Protein AF-A0A357NDV0-F1 (afdb_monomer_lite)

Sequence (108 aa):
PQVDIWLGAGVENLVQAKKEGLLQSHISEPVSVIPVKWRDQDGYWLGIYLDVPVFVTNKDLFTRQQTDLPHTWEDLLKPQYKYKIALADPGVSNATLAMFAAIQQQLG

pLDDT: mean 89.66, std 4.42, range [69.0, 97.0]

Radius of gyration: 18.91 Å; chains: 1; bounding box: 42×30×51 Å

Secondary structure (DSSP, 8-state):
---S---S--HHHHHHHHHTT-S-----GGGGGS-GGGB-TTSS-B------------HHHHHHHT-PPP-STGGGGSGGGTT------TTT-HHHHHHHHHHHHHH-

Foldseek 3Di:
DPDDDDPPDDVVVLVVCVVVVNFDADDDPVLVVADPVQADPRRRDGHPDDDDDDDDDDVVVCVVVVHDDDDDPVSCVDPVCVVVDDDDDVVVDVSRVVVVVVCVVVPD

Structure (mmCIF, N/CA/C/O backbone):
data_AF-A0A357NDV0-F1
#
_entry.id   AF-A0A357NDV0-F1
#
loop_
_atom_site.group_PDB
_atom_site.id
_atom_site.type_symbol
_atom_site.label_atom_id
_atom_site.label_alt_id
_atom_site.label_comp_id
_atom_site.label_asym_id
_atom_site.label_entity_id
_atom_site.label_seq_id
_atom_site.pdbx_PDB_ins_code
_atom_site.Cartn_x
_atom_site.Cartn_y
_atom_site.Cartn_z
_atom_site.occupancy
_atom_site.B_iso_or_equiv
_atom_site.auth_seq_id
_atom_site.auth_comp_id
_atom_site.auth_asym_id
_atom_site.auth_atom_id
_atom_site.pdbx_PDB_model_num
ATOM 1 N N . PRO A 1 1 ? 15.681 13.201 -19.007 1.00 69.00 1 PRO A N 1
ATOM 2 C CA . PRO A 1 1 ? 15.245 12.591 -17.725 1.00 69.00 1 PRO A CA 1
ATOM 3 C C 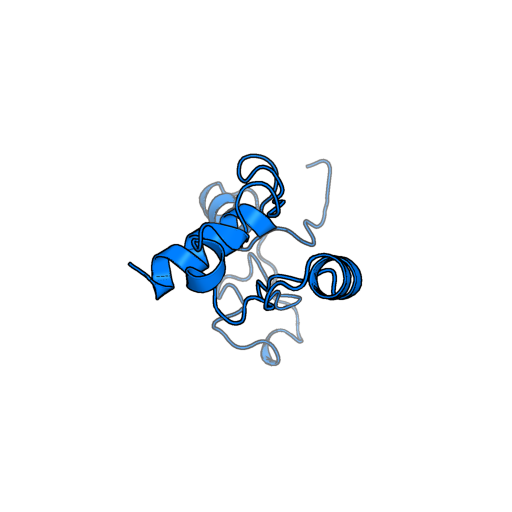. PRO A 1 1 ? 16.058 13.222 -16.587 1.00 69.00 1 PRO A C 1
ATOM 5 O O . PRO A 1 1 ? 17.230 13.504 -16.813 1.00 69.00 1 PRO A O 1
ATOM 8 N N . GLN A 1 2 ? 15.447 13.514 -15.433 1.00 88.38 2 GLN A N 1
ATOM 9 C CA . GLN A 1 2 ? 16.156 14.055 -14.253 1.00 88.38 2 GLN A CA 1
ATOM 10 C C . GLN A 1 2 ? 16.491 12.979 -13.207 1.00 88.38 2 GLN A C 1
ATOM 12 O O . GLN A 1 2 ? 17.189 13.264 -12.240 1.00 88.38 2 GLN A O 1
ATOM 17 N N . VAL A 1 3 ? 15.979 11.762 -13.394 1.00 91.62 3 VAL A N 1
ATOM 18 C CA . VAL A 1 3 ? 16.170 10.606 -12.514 1.00 91.62 3 VAL A CA 1
ATOM 19 C C . VAL A 1 3 ? 16.486 9.378 -13.361 1.00 91.62 3 VAL A C 1
ATOM 21 O O . VAL A 1 3 ? 15.984 9.269 -14.482 1.00 91.62 3 VAL A O 1
ATOM 24 N N . ASP A 1 4 ? 17.286 8.466 -12.809 1.00 92.38 4 ASP A N 1
ATOM 25 C CA . ASP A 1 4 ? 17.693 7.227 -13.485 1.00 92.38 4 ASP A CA 1
ATOM 26 C C . ASP A 1 4 ? 16.840 6.019 -13.073 1.00 92.38 4 ASP A C 1
ATOM 28 O O . ASP A 1 4 ? 16.583 5.129 -13.880 1.00 92.38 4 ASP A O 1
ATOM 32 N N . ILE A 1 5 ? 16.386 5.976 -11.814 1.00 91.56 5 ILE A N 1
ATOM 33 C CA . ILE A 1 5 ? 15.629 4.850 -11.256 1.00 91.56 5 ILE A CA 1
ATOM 34 C C . ILE A 1 5 ? 14.421 5.379 -10.488 1.00 91.56 5 ILE A C 1
ATOM 36 O O . ILE A 1 5 ? 14.548 6.247 -9.623 1.00 91.56 5 ILE A O 1
ATOM 40 N N . TRP A 1 6 ? 13.251 4.806 -10.762 1.00 91.56 6 TRP A N 1
ATOM 41 C CA . TRP A 1 6 ? 12.026 5.070 -10.015 1.00 91.56 6 TRP A CA 1
ATOM 42 C C . TRP A 1 6 ? 11.739 3.920 -9.039 1.00 91.56 6 TRP A C 1
ATOM 44 O O . TRP A 1 6 ? 11.189 2.888 -9.416 1.00 91.56 6 TRP A O 1
ATOM 54 N N . LEU A 1 7 ? 12.138 4.089 -7.775 1.00 90.94 7 LEU A N 1
ATOM 55 C CA . LEU A 1 7 ? 11.904 3.111 -6.704 1.00 90.94 7 LEU A CA 1
ATOM 56 C C . LEU A 1 7 ? 10.682 3.485 -5.861 1.00 90.94 7 LEU A C 1
ATOM 58 O O . LEU A 1 7 ? 10.442 4.661 -5.598 1.00 90.94 7 LEU A O 1
ATOM 62 N N . GLY A 1 8 ? 9.931 2.477 -5.407 1.00 84.94 8 GLY A N 1
ATOM 63 C CA . GLY A 1 8 ? 8.772 2.664 -4.522 1.00 84.94 8 GLY A CA 1
ATOM 64 C C . GLY A 1 8 ? 7.502 3.166 -5.218 1.00 84.94 8 GLY A C 1
ATOM 65 O O . GLY A 1 8 ? 6.536 3.528 -4.549 1.00 84.94 8 GLY A O 1
ATOM 66 N N . ALA A 1 9 ? 7.482 3.195 -6.551 1.00 85.56 9 ALA A N 1
ATOM 67 C CA . ALA A 1 9 ? 6.265 3.453 -7.306 1.00 85.56 9 ALA A CA 1
ATOM 68 C C . ALA A 1 9 ? 5.271 2.295 -7.143 1.00 85.56 9 ALA A C 1
ATOM 70 O O . ALA A 1 9 ? 5.662 1.127 -7.177 1.00 85.56 9 ALA A O 1
ATOM 71 N N . GLY A 1 10 ? 3.982 2.619 -7.039 1.00 86.00 10 GLY A N 1
ATOM 72 C CA . GLY A 1 10 ? 2.927 1.620 -7.194 1.00 86.00 10 GLY A CA 1
ATOM 73 C C . GLY A 1 10 ? 2.951 1.006 -8.598 1.00 86.00 10 GLY A C 1
ATOM 74 O O . GLY A 1 10 ? 3.297 1.677 -9.577 1.00 86.00 10 GLY A O 1
ATOM 75 N N . VAL A 1 11 ? 2.607 -0.280 -8.701 1.00 88.81 11 VAL A N 1
ATOM 76 C CA . VAL A 1 11 ? 2.689 -1.046 -9.959 1.00 88.81 11 VAL A CA 1
ATOM 77 C C . VAL A 1 11 ? 1.799 -0.431 -11.040 1.00 88.81 11 VAL A C 1
ATOM 79 O O . VAL A 1 11 ? 2.185 -0.389 -12.203 1.00 88.81 11 VAL A O 1
ATOM 82 N N . GLU A 1 12 ? 0.645 0.115 -10.666 1.00 85.69 12 GLU A N 1
ATOM 83 C CA . GLU A 1 12 ? -0.271 0.834 -11.548 1.00 85.69 12 GLU A CA 1
ATOM 84 C C . GLU A 1 12 ? 0.402 2.012 -12.269 1.00 85.69 12 GLU A C 1
ATOM 86 O O . GLU A 1 12 ? 0.235 2.168 -13.482 1.00 85.69 12 GLU A O 1
ATOM 91 N N . ASN A 1 13 ? 1.242 2.773 -11.560 1.00 88.50 13 ASN A N 1
ATOM 92 C CA . ASN A 1 13 ? 1.983 3.895 -12.131 1.00 88.50 13 ASN A CA 1
ATOM 93 C C . ASN A 1 13 ? 3.079 3.411 -13.086 1.00 88.50 13 ASN A C 1
ATOM 95 O O . ASN A 1 13 ? 3.257 3.981 -14.159 1.00 88.50 13 ASN A O 1
ATOM 99 N N . LEU A 1 14 ? 3.778 2.324 -12.742 1.00 93.00 14 LEU A N 1
ATOM 100 C CA . LEU A 1 14 ? 4.809 1.731 -13.603 1.00 93.00 14 LEU A CA 1
ATOM 101 C C . LEU A 1 14 ? 4.212 1.121 -14.882 1.00 93.00 14 LEU A C 1
ATOM 103 O O . LEU A 1 14 ? 4.771 1.275 -15.968 1.00 93.00 14 LEU A O 1
ATOM 107 N N . VAL A 1 15 ? 3.045 0.479 -14.780 1.00 92.38 15 VAL A N 1
ATOM 108 C CA . VAL A 1 15 ? 2.299 -0.042 -15.935 1.00 92.38 15 VAL A CA 1
ATOM 109 C C . VAL A 1 15 ? 1.847 1.096 -16.848 1.00 92.38 15 VAL A C 1
ATOM 111 O O . VAL A 1 15 ? 1.945 0.970 -18.070 1.00 92.38 15 VAL A O 1
ATOM 114 N N . GLN A 1 16 ? 1.376 2.210 -16.285 1.00 92.75 16 GLN A N 1
ATOM 115 C CA . GLN A 1 16 ? 1.003 3.383 -17.072 1.00 92.75 16 GLN A CA 1
ATOM 116 C C . GLN A 1 16 ? 2.226 4.030 -17.739 1.00 92.75 16 GLN A C 1
ATOM 118 O O . GLN A 1 16 ? 2.210 4.264 -18.945 1.00 92.75 16 GLN A O 1
ATOM 123 N N . ALA A 1 17 ? 3.324 4.211 -17.005 1.00 94.62 17 ALA A N 1
ATOM 124 C CA . ALA A 1 17 ? 4.569 4.763 -17.534 1.00 94.62 17 ALA A CA 1
ATOM 125 C C . ALA A 1 17 ? 5.162 3.907 -18.671 1.00 94.62 17 ALA A C 1
ATOM 127 O O . ALA A 1 17 ? 5.680 4.452 -19.646 1.00 94.62 17 ALA A O 1
ATOM 128 N N . LYS A 1 18 ? 5.029 2.572 -18.602 1.00 95.94 18 LYS A N 1
ATOM 129 C CA . LYS A 1 18 ? 5.361 1.671 -19.720 1.00 95.94 18 LYS A CA 1
ATOM 130 C C . LYS A 1 18 ? 4.525 1.987 -20.965 1.00 95.94 18 LYS A C 1
ATOM 132 O O . LYS A 1 18 ? 5.087 2.097 -22.051 1.00 95.94 18 LYS A O 1
ATOM 137 N N . LYS A 1 19 ? 3.203 2.149 -20.825 1.00 96.69 19 LYS A N 1
ATOM 138 C CA . LYS A 1 19 ? 2.305 2.482 -21.952 1.00 96.69 19 LYS A CA 1
ATOM 139 C C . LYS A 1 19 ? 2.642 3.832 -22.585 1.00 96.69 19 LYS A C 1
ATOM 141 O O . LYS A 1 19 ? 2.491 3.990 -23.790 1.00 96.69 19 LYS A O 1
ATOM 146 N N . GLU A 1 20 ? 3.105 4.780 -21.778 1.00 97.00 20 GLU A N 1
ATOM 147 C CA . GLU A 1 20 ? 3.512 6.118 -22.217 1.00 97.00 20 GLU A CA 1
ATOM 148 C C . GLU A 1 20 ? 4.950 6.172 -22.766 1.00 97.00 20 GLU A C 1
ATOM 150 O O . GLU A 1 20 ? 5.395 7.223 -23.218 1.00 97.00 20 GLU A O 1
ATOM 155 N N . GLY A 1 21 ? 5.687 5.054 -22.752 1.00 96.19 21 GLY A N 1
ATOM 156 C CA . GLY A 1 21 ? 7.064 4.994 -23.251 1.00 96.19 21 GLY A CA 1
ATOM 157 C C . GLY A 1 21 ? 8.077 5.729 -22.368 1.00 96.19 21 GLY A C 1
ATOM 158 O O . GLY A 1 21 ? 9.129 6.140 -22.851 1.00 96.19 21 GLY A O 1
ATOM 159 N N . LEU A 1 22 ? 7.768 5.908 -21.081 1.00 95.56 22 LEU A N 1
ATOM 160 C CA . LEU A 1 22 ? 8.597 6.658 -20.131 1.00 95.56 22 LEU A CA 1
ATOM 161 C C . LEU A 1 22 ? 9.666 5.799 -19.437 1.00 95.56 22 LEU A C 1
ATOM 163 O O . LEU A 1 22 ? 10.517 6.337 -18.731 1.00 95.56 22 LEU A O 1
ATOM 167 N N . LEU A 1 23 ? 9.615 4.475 -19.609 1.00 96.00 23 LEU A N 1
ATOM 168 C CA . LEU A 1 23 ? 10.504 3.517 -18.953 1.00 96.00 23 LEU A CA 1
ATOM 169 C C . LEU A 1 23 ? 11.468 2.872 -19.952 1.00 96.00 23 LEU A C 1
ATOM 171 O O . LEU A 1 23 ? 11.111 2.597 -21.096 1.00 96.00 23 LEU A O 1
ATOM 175 N N . GLN A 1 24 ? 12.676 2.566 -19.486 1.00 95.50 24 GLN A N 1
ATOM 176 C CA . GLN A 1 24 ? 13.660 1.780 -20.225 1.00 95.50 24 GLN A CA 1
ATOM 177 C C . GLN A 1 24 ? 13.596 0.314 -19.779 1.00 95.50 24 GLN A C 1
ATOM 179 O O . GLN A 1 24 ? 13.626 0.029 -18.584 1.00 95.50 24 GLN A O 1
ATOM 184 N N . SER A 1 25 ? 13.540 -0.620 -20.732 1.00 95.50 25 SER A N 1
ATOM 185 C CA . SER A 1 25 ? 13.554 -2.055 -20.432 1.00 95.50 25 SER A CA 1
ATOM 186 C C . SER A 1 25 ? 14.935 -2.507 -19.955 1.00 95.50 25 SER A C 1
ATOM 188 O O . SER A 1 25 ? 15.941 -2.260 -20.629 1.00 95.50 25 SER A O 1
ATOM 190 N N . HIS A 1 26 ? 14.982 -3.236 -18.846 1.00 93.69 26 HIS A N 1
ATOM 191 C CA . HIS A 1 26 ? 16.181 -3.903 -18.361 1.00 93.69 26 HIS A CA 1
ATOM 192 C C . HIS A 1 26 ? 15.812 -5.161 -17.568 1.00 93.69 26 HIS A C 1
ATOM 194 O O . HIS A 1 26 ? 15.071 -5.106 -16.589 1.00 93.69 26 HIS A O 1
ATOM 200 N N . ILE A 1 27 ? 16.367 -6.304 -17.969 1.00 91.88 27 ILE A N 1
ATOM 201 C CA . ILE A 1 27 ? 16.197 -7.574 -17.262 1.00 91.88 27 ILE A CA 1
ATOM 202 C C . ILE A 1 27 ? 17.506 -7.890 -16.541 1.00 91.88 27 ILE A C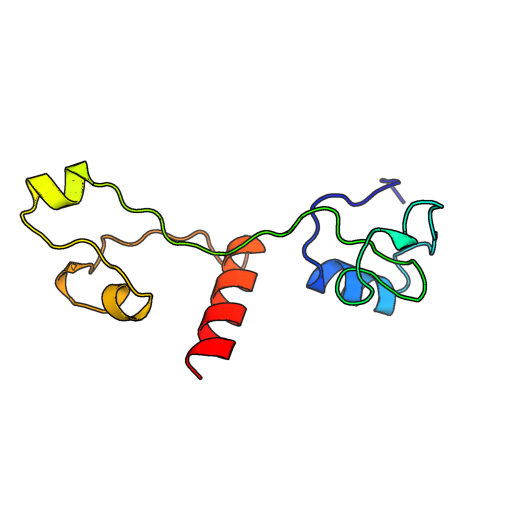 1
ATOM 204 O O . ILE A 1 27 ? 18.530 -8.114 -17.184 1.00 91.88 27 ILE A O 1
ATOM 208 N N . SER A 1 28 ? 17.467 -7.901 -15.210 1.00 84.69 28 SER A N 1
ATOM 209 C CA . SER A 1 28 ? 18.625 -8.224 -14.376 1.00 84.69 28 SER A CA 1
ATOM 210 C C . SER A 1 28 ? 18.813 -9.741 -14.230 1.00 84.69 28 SER A C 1
ATOM 212 O O . SER A 1 28 ? 17.855 -10.509 -14.308 1.00 84.69 28 SER A O 1
ATOM 214 N N . GLU A 1 29 ? 20.042 -10.198 -13.977 1.00 85.44 29 GLU A N 1
ATOM 215 C CA . GLU A 1 29 ? 20.344 -11.625 -13.770 1.00 85.44 29 GLU A CA 1
ATOM 216 C C . GLU A 1 29 ? 19.496 -12.313 -12.679 1.00 85.44 29 GLU A C 1
ATOM 218 O O . GLU A 1 29 ? 18.981 -13.403 -12.937 1.00 85.44 29 GLU A O 1
ATOM 223 N N . PRO A 1 30 ? 19.261 -11.721 -11.487 1.00 81.75 30 PRO A N 1
ATOM 224 C CA . PRO A 1 30 ? 18.483 -12.386 -10.445 1.00 81.75 30 PRO A CA 1
ATOM 225 C C . PRO A 1 30 ? 16.971 -12.383 -10.709 1.00 81.75 30 PRO A C 1
ATOM 227 O O . PRO A 1 30 ? 16.223 -12.879 -9.874 1.00 81.75 30 PRO A O 1
ATOM 230 N N . VAL A 1 31 ? 16.478 -11.865 -11.843 1.00 86.44 31 VAL A N 1
ATOM 231 C CA . VAL A 1 31 ? 15.035 -11.749 -12.126 1.00 86.44 31 VAL A CA 1
ATOM 232 C C . VAL A 1 31 ? 14.279 -13.081 -11.998 1.00 86.44 31 VAL A C 1
ATOM 234 O O . VAL A 1 31 ? 13.083 -13.095 -11.706 1.00 86.44 31 VAL A O 1
ATOM 237 N N . SER A 1 32 ? 14.964 -14.211 -12.201 1.00 86.75 32 SER A N 1
ATOM 238 C CA . SER A 1 32 ? 14.381 -15.552 -12.117 1.00 86.75 32 SER A CA 1
ATOM 239 C C . SER A 1 32 ? 13.902 -15.920 -10.713 1.00 86.75 32 SER A C 1
ATOM 241 O O . SER A 1 32 ? 13.042 -16.789 -10.589 1.00 86.75 32 SER A O 1
ATOM 243 N N . VAL A 1 33 ? 14.415 -15.268 -9.662 1.00 90.62 33 VAL A N 1
ATOM 244 C CA . VAL A 1 33 ? 13.955 -15.492 -8.280 1.00 90.62 33 VAL A CA 1
ATOM 245 C C . VAL A 1 33 ? 12.621 -14.799 -7.998 1.00 90.62 33 VAL A C 1
ATOM 247 O O . VAL A 1 33 ? 11.940 -15.144 -7.034 1.00 90.62 33 VAL A O 1
ATOM 250 N N . ILE A 1 34 ? 12.228 -13.838 -8.841 1.00 90.19 34 ILE A N 1
ATOM 251 C CA . ILE A 1 34 ? 10.982 -13.089 -8.704 1.00 90.19 34 ILE A CA 1
ATOM 252 C C . ILE A 1 34 ? 9.900 -13.775 -9.555 1.00 90.19 34 ILE A C 1
ATOM 254 O O . ILE A 1 34 ? 10.047 -13.889 -10.782 1.00 90.19 34 ILE A O 1
ATOM 258 N N . PRO A 1 35 ? 8.792 -14.238 -8.938 1.00 91.56 35 PRO A N 1
ATOM 259 C CA . PRO A 1 35 ? 7.694 -14.866 -9.663 1.00 91.56 35 PRO A CA 1
ATOM 260 C C . PRO A 1 35 ? 7.178 -13.991 -10.806 1.00 91.56 35 PRO A C 1
ATOM 262 O O . PRO A 1 35 ? 7.059 -12.779 -10.656 1.00 91.56 35 PRO A O 1
ATOM 265 N N . VAL A 1 36 ? 6.791 -14.614 -11.924 1.00 91.38 36 VAL A N 1
ATOM 266 C CA . VAL A 1 36 ? 6.336 -13.911 -13.144 1.00 91.38 36 VAL A CA 1
ATOM 267 C C . VAL A 1 36 ? 5.186 -12.938 -12.868 1.00 91.38 36 VAL A C 1
ATOM 269 O O . VAL A 1 36 ? 5.126 -11.881 -13.476 1.00 91.38 36 VAL A O 1
ATOM 272 N N . LYS A 1 37 ? 4.308 -13.248 -11.907 1.00 91.06 37 LYS A N 1
ATOM 273 C CA . LYS A 1 37 ? 3.196 -12.364 -11.518 1.00 91.06 37 LYS A CA 1
ATOM 274 C C . LYS A 1 37 ? 3.626 -11.047 -10.849 1.00 91.06 37 LYS A C 1
ATOM 276 O O . LYS A 1 37 ? 2.801 -10.154 -10.714 1.00 91.06 37 LYS A O 1
ATOM 281 N N . TRP A 1 38 ? 4.881 -10.934 -10.413 1.00 91.81 38 TRP A N 1
ATOM 282 C CA . TRP A 1 38 ? 5.433 -9.770 -9.708 1.00 91.81 38 TRP A CA 1
ATOM 283 C C . TRP A 1 38 ? 6.483 -9.018 -10.529 1.00 91.81 38 TRP A C 1
ATOM 285 O O . TRP A 1 38 ? 7.274 -8.256 -9.977 1.00 91.81 38 TRP A O 1
ATOM 295 N N . ARG A 1 39 ? 6.528 -9.239 -11.843 1.00 92.25 39 ARG A N 1
ATOM 296 C CA . ARG A 1 39 ? 7.468 -8.562 -12.734 1.00 92.25 39 ARG A CA 1
ATOM 297 C C . ARG A 1 39 ? 6.903 -8.400 -14.130 1.00 92.25 39 ARG A C 1
ATOM 299 O O . ARG A 1 39 ? 6.082 -9.201 -14.570 1.00 92.25 39 ARG A O 1
ATOM 306 N N . ASP A 1 40 ? 7.408 -7.406 -14.841 1.00 94.06 40 ASP A N 1
ATOM 307 C CA . ASP A 1 40 ? 7.125 -7.261 -16.257 1.00 94.06 40 ASP A CA 1
ATOM 308 C C . ASP A 1 40 ? 7.919 -8.290 -17.067 1.00 94.06 40 ASP A C 1
ATOM 310 O O . ASP A 1 40 ? 9.119 -8.476 -16.847 1.00 94.06 40 ASP A O 1
ATOM 314 N N . GLN A 1 41 ? 7.271 -8.953 -18.024 1.00 91.50 41 GLN A N 1
ATOM 315 C CA . GLN A 1 41 ? 7.966 -9.897 -18.905 1.00 91.50 41 GLN A CA 1
ATOM 316 C C . GLN A 1 41 ? 8.916 -9.184 -19.873 1.00 91.50 41 GLN A C 1
ATOM 318 O O . GLN A 1 41 ? 9.968 -9.733 -20.192 1.00 91.50 41 GLN A O 1
ATOM 323 N N . ASP A 1 42 ? 8.592 -7.945 -20.253 1.00 94.31 42 ASP A N 1
ATOM 324 C CA . ASP A 1 42 ? 9.412 -7.123 -21.149 1.00 94.31 42 ASP A CA 1
ATOM 325 C C . ASP A 1 42 ? 10.468 -6.296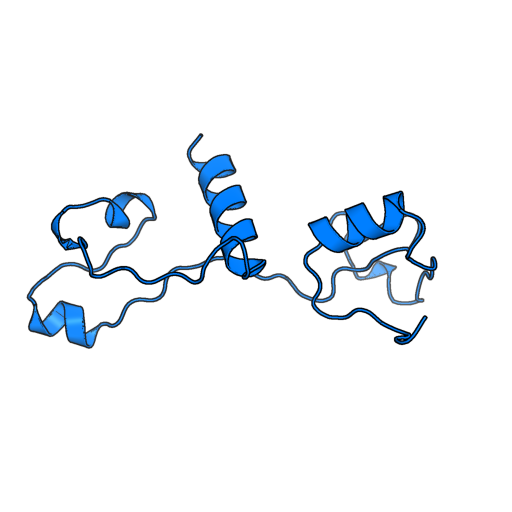 -20.385 1.00 94.31 42 ASP A C 1
ATOM 327 O O . ASP A 1 42 ? 11.214 -5.520 -20.979 1.00 94.31 42 ASP A O 1
ATOM 331 N N . GLY A 1 43 ? 10.560 -6.460 -19.059 1.00 94.38 43 GLY A N 1
ATOM 332 C CA . GLY A 1 43 ? 11.619 -5.874 -18.237 1.00 94.38 43 GLY A CA 1
ATOM 333 C C . GLY A 1 43 ? 11.487 -4.377 -17.953 1.00 94.38 43 GLY A C 1
ATOM 334 O O . GLY A 1 43 ? 12.480 -3.754 -17.594 1.00 94.38 43 GLY A O 1
ATOM 335 N N . TYR A 1 44 ? 10.307 -3.769 -18.106 1.00 95.31 44 TYR A N 1
ATOM 336 C CA . TYR A 1 44 ? 10.132 -2.339 -17.796 1.00 95.31 44 TYR A CA 1
ATOM 337 C C . TYR A 1 44 ? 9.973 -2.044 -16.301 1.00 95.31 44 TYR A C 1
ATOM 339 O O . TYR A 1 44 ? 10.219 -0.921 -15.868 1.00 95.31 44 TYR A O 1
ATOM 347 N N . TRP A 1 45 ? 9.549 -3.026 -15.505 1.00 94.00 45 TRP A N 1
ATOM 348 C CA . TRP A 1 45 ? 9.413 -2.885 -14.058 1.00 94.00 45 TRP A CA 1
ATOM 349 C C . TRP A 1 45 ? 9.595 -4.226 -13.342 1.00 94.00 45 TRP A C 1
ATOM 351 O O . TRP A 1 45 ? 9.393 -5.303 -13.910 1.00 94.00 45 TRP A O 1
ATOM 361 N N . LEU A 1 46 ? 9.966 -4.147 -12.063 1.00 92.50 46 LEU A N 1
ATOM 362 C CA . LEU A 1 46 ? 10.246 -5.292 -11.206 1.00 92.50 46 LEU A CA 1
ATOM 363 C C . LEU A 1 46 ? 9.679 -5.049 -9.804 1.00 92.50 46 LEU A C 1
ATOM 365 O O . LEU A 1 46 ? 9.941 -4.008 -9.205 1.00 92.50 46 LEU A O 1
ATOM 369 N N . GLY A 1 47 ? 8.926 -6.010 -9.269 1.00 90.88 47 GLY A N 1
ATOM 370 C CA . GLY A 1 47 ? 8.469 -5.970 -7.883 1.00 90.88 47 GLY A CA 1
ATOM 371 C C . GLY A 1 47 ? 9.635 -6.164 -6.914 1.00 90.88 47 GLY A C 1
ATOM 372 O O . GLY A 1 47 ? 10.329 -7.176 -6.975 1.00 90.88 47 GLY A O 1
ATOM 373 N N . ILE A 1 48 ? 9.838 -5.195 -6.019 1.00 89.12 48 ILE A N 1
ATOM 374 C CA . ILE A 1 48 ? 10.939 -5.194 -5.037 1.00 89.12 48 ILE A CA 1
ATOM 375 C C . ILE A 1 48 ? 10.491 -5.542 -3.611 1.00 89.12 48 ILE A C 1
ATOM 377 O O . ILE A 1 48 ? 11.291 -6.025 -2.816 1.00 89.12 48 ILE A O 1
ATOM 381 N N . TYR A 1 49 ? 9.217 -5.326 -3.288 1.00 87.75 49 TYR A N 1
ATOM 382 C CA . TYR A 1 49 ? 8.582 -5.744 -2.040 1.00 87.75 49 TYR A CA 1
ATOM 383 C C . TYR A 1 49 ? 7.080 -5.933 -2.267 1.00 87.75 49 TYR A C 1
ATOM 385 O O . TYR A 1 49 ? 6.527 -5.466 -3.265 1.00 87.75 49 TYR A O 1
ATOM 393 N N . LEU A 1 50 ? 6.430 -6.631 -1.338 1.00 86.31 50 LEU A N 1
ATOM 394 C CA . LEU A 1 50 ? 4.978 -6.731 -1.266 1.00 86.31 50 LEU A CA 1
ATOM 395 C C . LEU A 1 50 ? 4.502 -5.887 -0.087 1.00 86.31 50 LEU A C 1
ATOM 397 O O 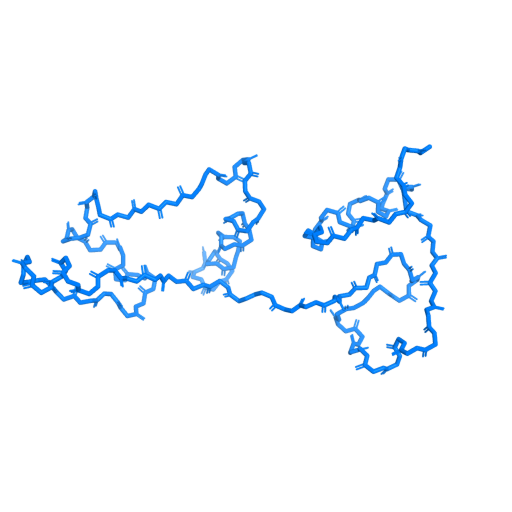. LEU A 1 50 ? 5.002 -6.061 1.023 1.00 86.31 50 LEU A O 1
ATOM 401 N N . ASP A 1 51 ? 3.538 -5.008 -0.335 1.00 84.06 51 ASP A N 1
ATOM 402 C CA . ASP A 1 51 ? 2.831 -4.275 0.710 1.00 84.06 51 ASP A CA 1
ATOM 403 C C . ASP A 1 51 ? 1.406 -4.820 0.821 1.00 84.06 51 ASP A C 1
ATOM 405 O O . ASP A 1 51 ? 0.718 -4.996 -0.187 1.00 84.06 51 ASP A O 1
ATOM 409 N N . VAL A 1 52 ? 0.993 -5.151 2.042 1.00 84.00 52 VAL A N 1
ATOM 410 C CA . VAL A 1 52 ? -0.318 -5.736 2.325 1.00 84.00 52 VAL A CA 1
ATOM 411 C C . VAL A 1 52 ? -1.109 -4.718 3.141 1.00 84.00 52 VAL A C 1
ATOM 413 O O . VAL A 1 52 ? -0.752 -4.475 4.296 1.00 84.00 52 VAL A O 1
ATOM 416 N N . PRO A 1 53 ? -2.189 -4.139 2.585 1.00 83.69 53 PRO A N 1
ATOM 417 C CA . PRO A 1 53 ? -3.000 -3.173 3.309 1.00 83.69 53 PRO A CA 1
ATOM 418 C C . PRO A 1 53 ? -3.626 -3.793 4.560 1.00 83.69 53 PRO A C 1
ATOM 420 O O . PRO A 1 53 ? -4.313 -4.814 4.493 1.00 83.69 53 PRO A O 1
ATOM 423 N N . VAL A 1 54 ? -3.412 -3.146 5.702 1.00 86.62 54 VAL A N 1
ATOM 424 C CA . VAL A 1 54 ? -4.005 -3.498 6.997 1.00 86.62 54 VAL A CA 1
ATOM 425 C C . VAL A 1 54 ? -4.464 -2.227 7.702 1.00 86.62 54 VAL A C 1
ATOM 427 O O . VAL A 1 54 ? -3.915 -1.150 7.472 1.00 86.62 54 VAL A O 1
ATOM 430 N N . PHE A 1 55 ? -5.440 -2.338 8.602 1.00 88.56 55 PHE A N 1
ATOM 431 C CA . PHE A 1 55 ? -5.725 -1.273 9.560 1.00 88.56 55 PHE A CA 1
ATOM 432 C C . PHE A 1 55 ? -4.997 -1.542 10.880 1.00 88.56 55 PHE A C 1
ATOM 434 O O . PHE A 1 55 ? -4.826 -2.684 11.307 1.00 88.56 55 PHE A O 1
ATOM 441 N N . VAL A 1 56 ? -4.574 -0.469 11.547 1.00 91.44 56 VAL A N 1
ATOM 442 C CA . VAL A 1 56 ? -3.894 -0.529 12.846 1.00 91.44 56 VAL A CA 1
ATOM 443 C C . VAL A 1 56 ? -4.721 0.233 13.871 1.00 91.44 56 VAL A C 1
ATOM 445 O O . VAL A 1 56 ? -5.183 1.343 13.621 1.00 91.44 56 VAL A O 1
ATOM 448 N N . THR A 1 57 ? -4.910 -0.363 15.046 1.00 92.56 57 THR A N 1
ATOM 449 C CA . THR A 1 57 ? -5.778 0.176 16.101 1.00 92.56 57 THR A CA 1
ATOM 450 C C . THR A 1 57 ? -4.974 0.675 17.298 1.00 92.56 57 THR A C 1
ATOM 452 O O . THR A 1 57 ? -4.090 -0.030 17.791 1.00 92.56 57 THR A O 1
ATOM 455 N N . ASN A 1 58 ? -5.346 1.832 17.852 1.00 93.44 58 ASN A N 1
ATOM 456 C CA . ASN A 1 58 ? -4.824 2.307 19.136 1.00 93.44 58 ASN A CA 1
ATOM 457 C C . ASN A 1 58 ? -5.541 1.606 20.303 1.00 93.44 58 ASN A C 1
ATOM 459 O O . ASN A 1 58 ? -6.610 2.042 20.726 1.00 93.44 58 ASN A O 1
ATOM 463 N N . LYS A 1 59 ? -4.949 0.530 20.837 1.00 91.50 59 LYS A N 1
ATOM 464 C CA . LYS A 1 59 ? -5.563 -0.295 21.894 1.00 91.50 59 LYS A CA 1
ATOM 465 C C . LYS A 1 59 ? -5.929 0.494 23.157 1.00 91.50 59 LYS A C 1
ATOM 467 O O . LYS A 1 59 ? -6.979 0.238 23.738 1.00 91.50 59 LYS A O 1
ATOM 472 N N . ASP A 1 60 ? -5.130 1.484 23.551 1.00 92.94 60 ASP A N 1
ATOM 473 C CA . ASP A 1 60 ? -5.389 2.270 24.764 1.00 92.94 60 ASP A CA 1
ATOM 474 C C . ASP A 1 60 ? -6.652 3.125 24.648 1.00 92.94 60 ASP A C 1
ATOM 476 O O . ASP A 1 60 ? -7.360 3.326 25.639 1.00 92.94 60 ASP A O 1
ATOM 480 N N . LEU A 1 61 ? -6.933 3.640 23.446 1.00 89.25 61 LEU A N 1
ATOM 481 C CA . LEU A 1 61 ? -8.152 4.396 23.168 1.00 89.25 61 LEU A CA 1
ATOM 482 C C . LEU A 1 61 ? -9.388 3.507 23.348 1.00 89.25 61 LEU A C 1
ATOM 484 O O . LEU A 1 61 ? -10.345 3.922 24.001 1.00 89.25 61 LEU A O 1
ATOM 488 N N . PHE A 1 62 ? -9.340 2.281 22.822 1.00 88.31 62 PHE A N 1
ATOM 489 C CA . PHE A 1 62 ? -10.438 1.314 22.905 1.00 88.31 62 PHE A CA 1
ATOM 490 C C . PHE A 1 62 ? -10.699 0.852 24.339 1.00 88.31 62 PHE A C 1
ATOM 492 O O . PHE A 1 62 ? -11.851 0.851 24.775 1.00 88.31 62 PHE A O 1
ATOM 499 N N . THR A 1 63 ? -9.640 0.579 25.108 1.00 90.19 63 THR A N 1
ATOM 500 C CA . THR A 1 63 ? -9.748 0.237 26.534 1.00 90.19 63 THR A CA 1
ATOM 501 C C . THR A 1 63 ? -10.391 1.367 27.338 1.00 90.19 63 THR A C 1
ATOM 503 O O . THR A 1 63 ? -11.308 1.126 28.119 1.00 90.19 63 THR A O 1
ATOM 506 N N . ARG A 1 64 ? -9.955 2.619 27.132 1.00 90.00 64 ARG A N 1
ATOM 507 C CA . ARG A 1 64 ? -10.503 3.783 27.853 1.00 90.00 64 ARG A CA 1
ATOM 508 C C . ARG A 1 64 ? -11.964 4.067 27.510 1.00 90.00 64 ARG A C 1
ATOM 510 O O . ARG A 1 64 ? -12.706 4.517 28.374 1.00 90.00 64 ARG A O 1
ATOM 517 N N . GLN A 1 65 ? -12.362 3.831 26.263 1.00 87.81 65 GLN A N 1
ATOM 518 C CA . GLN A 1 65 ? -13.726 4.077 25.790 1.00 87.81 65 GLN A CA 1
ATOM 519 C C . GLN A 1 65 ? -14.671 2.888 26.000 1.00 87.81 65 GLN A C 1
ATOM 521 O O . GLN A 1 65 ? -15.855 3.030 25.710 1.00 87.81 65 GLN A O 1
ATOM 526 N N . GLN A 1 66 ? -14.171 1.752 26.504 1.00 89.81 66 GLN A N 1
ATOM 527 C CA . GLN A 1 66 ? -14.935 0.508 26.670 1.00 89.81 66 GLN A CA 1
ATOM 528 C C . GLN A 1 66 ? -15.630 0.079 25.368 1.00 89.81 66 GLN A C 1
ATOM 530 O O . GLN A 1 66 ? -16.801 -0.290 25.348 1.00 89.81 66 GLN A O 1
ATOM 535 N N . THR A 1 67 ? -14.895 0.170 24.260 1.00 86.69 67 THR A N 1
ATOM 536 C CA . THR A 1 67 ? -15.371 -0.191 22.919 1.00 86.69 67 THR A CA 1
ATOM 537 C C . THR A 1 67 ? -14.538 -1.327 22.345 1.00 86.69 67 THR A C 1
ATOM 539 O O . THR A 1 67 ? -13.319 -1.329 22.515 1.00 86.69 67 THR A O 1
ATOM 542 N N . ASP A 1 68 ? -15.175 -2.238 21.612 1.00 91.44 68 ASP A N 1
ATOM 543 C CA . ASP A 1 68 ? -14.503 -3.385 20.994 1.00 91.44 68 ASP A CA 1
ATOM 544 C C . ASP A 1 68 ? -13.565 -2.982 19.848 1.00 91.44 68 ASP A C 1
ATOM 546 O O . ASP A 1 68 ? -13.816 -2.018 19.112 1.00 91.44 68 ASP A O 1
ATOM 550 N N . LEU A 1 69 ? -12.496 -3.760 19.660 1.00 92.88 69 LEU A N 1
ATOM 551 C CA . LEU A 1 69 ? -11.597 -3.614 18.516 1.00 92.88 69 LEU A CA 1
ATOM 552 C C . LEU A 1 69 ? -12.286 -4.096 17.225 1.00 92.88 69 LEU A C 1
ATOM 554 O O . LEU A 1 69 ? -12.984 -5.109 17.255 1.00 92.88 69 LEU A O 1
ATOM 558 N N . PRO A 1 70 ? -12.093 -3.406 16.087 1.00 93.88 70 PRO A N 1
ATOM 559 C CA . PRO A 1 70 ? -12.512 -3.933 14.795 1.00 93.88 70 PRO A CA 1
ATOM 560 C C . PRO A 1 70 ? -11.611 -5.110 14.393 1.00 93.88 70 PRO A C 1
ATOM 562 O O . PRO A 1 70 ? -10.399 -5.078 14.620 1.00 93.88 70 PRO A O 1
ATOM 565 N N . HIS A 1 71 ? -12.196 -6.134 13.776 1.00 92.38 71 HIS A N 1
ATOM 566 C CA . HIS A 1 71 ? -11.488 -7.321 13.286 1.00 92.38 71 HIS A CA 1
ATOM 567 C C . HIS A 1 71 ? -11.616 -7.507 11.770 1.00 92.38 71 HIS A C 1
ATOM 569 O O . HIS A 1 71 ? -10.825 -8.234 11.173 1.00 92.38 71 HIS A O 1
ATOM 575 N N . THR A 1 72 ? -12.574 -6.823 11.150 1.00 92.25 72 THR A N 1
ATOM 576 C CA . THR A 1 72 ? -12.860 -6.847 9.711 1.00 92.25 72 THR A CA 1
ATOM 577 C C . THR A 1 72 ? -12.972 -5.427 9.152 1.00 92.25 72 THR A C 1
ATOM 579 O O . THR A 1 72 ? -13.106 -4.461 9.909 1.00 92.25 72 THR A O 1
ATOM 582 N N . TRP A 1 73 ? -12.923 -5.280 7.826 1.00 90.25 73 TRP A N 1
ATOM 583 C CA . TRP A 1 73 ? -13.135 -3.981 7.176 1.00 90.25 73 TRP A CA 1
ATOM 584 C C . TRP A 1 73 ? -14.571 -3.480 7.383 1.00 90.25 73 TRP A C 1
ATOM 586 O O . TRP A 1 73 ? -14.794 -2.288 7.575 1.00 90.25 73 TRP A O 1
ATOM 596 N N . GLU A 1 74 ? -15.538 -4.392 7.431 1.00 92.06 74 GLU A N 1
ATOM 597 C CA . GLU A 1 74 ? -16.952 -4.123 7.668 1.00 92.06 74 GLU A CA 1
ATOM 598 C C . GLU A 1 74 ? -17.221 -3.652 9.095 1.00 92.06 74 GLU A C 1
ATOM 600 O O . GLU A 1 74 ? -18.107 -2.822 9.310 1.00 92.06 74 GLU A O 1
ATOM 605 N N . ASP A 1 75 ? -16.436 -4.114 10.077 1.00 93.44 75 ASP A N 1
ATOM 606 C CA . ASP A 1 75 ? -16.549 -3.616 11.447 1.00 93.44 75 ASP A CA 1
ATOM 607 C C . ASP A 1 75 ? -16.367 -2.101 11.500 1.00 93.44 75 ASP A C 1
ATOM 609 O O . ASP A 1 75 ? -17.080 -1.443 12.253 1.00 93.44 75 ASP A O 1
ATOM 613 N N . LEU A 1 76 ? -15.493 -1.532 10.661 1.00 92.06 76 LEU A N 1
ATOM 614 C CA . LEU A 1 76 ? -15.234 -0.091 10.605 1.00 92.06 76 LEU A CA 1
ATOM 615 C C . LEU A 1 76 ? -16.475 0.736 10.221 1.00 92.06 76 LEU A C 1
ATOM 617 O O . LEU A 1 76 ? -16.513 1.937 10.488 1.00 92.06 76 LEU A O 1
ATOM 621 N N . LEU A 1 77 ? -17.514 0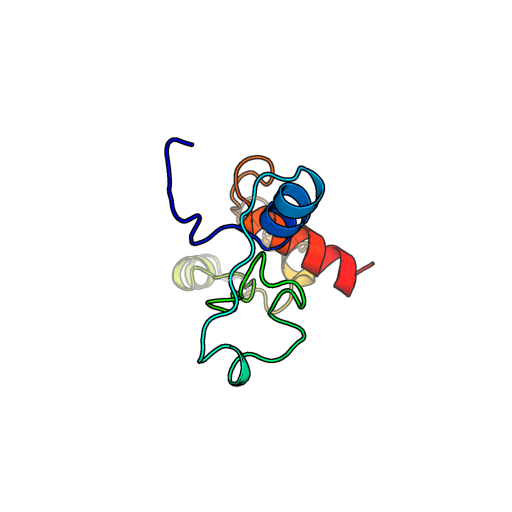.112 9.656 1.00 92.12 77 LEU A N 1
ATOM 622 C CA . LEU A 1 77 ? -18.787 0.762 9.332 1.00 92.12 77 LEU A CA 1
ATOM 623 C C . LEU A 1 77 ? -19.716 0.907 10.548 1.00 92.12 77 LEU A C 1
ATOM 625 O O . LEU A 1 77 ? -20.702 1.647 10.490 1.00 92.12 77 LEU A O 1
ATOM 629 N N . LYS A 1 78 ? -19.435 0.212 11.659 1.00 93.69 78 LYS A N 1
ATOM 630 C CA . LYS A 1 78 ? -20.287 0.262 12.853 1.00 93.69 78 LYS A CA 1
ATOM 631 C C . LYS A 1 78 ? -20.299 1.677 13.456 1.00 93.69 78 LYS A C 1
ATOM 633 O O . LYS A 1 78 ? -19.244 2.307 13.573 1.00 93.69 78 LYS A O 1
ATOM 638 N N . PRO A 1 79 ? -21.454 2.164 13.959 1.00 93.56 79 PRO A N 1
ATOM 639 C CA . PRO A 1 79 ? -21.581 3.519 14.510 1.00 93.56 79 PRO A CA 1
ATOM 640 C C . PRO A 1 79 ? -20.581 3.856 15.627 1.00 93.56 79 PRO A C 1
ATOM 642 O O . PRO A 1 79 ? -20.203 5.015 15.787 1.00 93.56 79 PRO A O 1
ATOM 645 N N . GLN A 1 80 ? -20.118 2.851 16.376 1.00 91.12 80 GLN A N 1
ATOM 646 C CA . GLN A 1 80 ? -19.140 2.996 17.461 1.00 91.12 80 GLN A CA 1
ATOM 647 C C . GLN A 1 80 ? -17.762 3.525 17.019 1.00 91.12 80 GLN A C 1
ATOM 649 O O . GLN A 1 80 ? -17.024 4.065 17.854 1.00 91.12 80 GLN A O 1
ATOM 654 N N . TYR A 1 81 ? -17.428 3.411 15.726 1.00 92.56 81 TYR A N 1
ATOM 655 C CA . TYR A 1 81 ? -16.181 3.912 15.134 1.00 92.56 81 TYR A CA 1
ATOM 656 C C . TYR A 1 81 ? -16.347 5.251 14.402 1.00 92.56 81 TYR A C 1
ATOM 658 O O . TYR A 1 81 ? -15.379 5.781 13.852 1.00 92.56 81 TYR A O 1
ATOM 666 N N . LYS A 1 82 ? -17.550 5.845 14.413 1.00 91.50 82 LYS A N 1
ATOM 667 C CA . LYS A 1 82 ? -17.803 7.148 13.788 1.00 91.50 82 LYS A CA 1
ATOM 668 C C . LYS A 1 82 ? -16.839 8.203 14.349 1.00 91.50 82 LYS A C 1
ATOM 670 O O . LYS A 1 82 ? -16.715 8.349 15.562 1.00 91.50 82 LYS A O 1
ATOM 675 N N . TYR A 1 83 ? -16.163 8.928 13.454 1.00 90.56 83 TYR A N 1
ATOM 676 C CA . TYR A 1 83 ? -15.113 9.914 13.767 1.00 90.56 83 TYR A CA 1
ATOM 677 C C . TYR A 1 83 ? -13.842 9.355 14.442 1.00 90.56 83 TYR A C 1
ATOM 679 O O . TYR A 1 83 ? -13.056 10.126 14.985 1.00 90.56 83 TYR A O 1
ATOM 687 N N . LYS A 1 84 ? -13.612 8.034 14.405 1.00 89.88 84 LYS A N 1
ATOM 688 C CA . LYS A 1 84 ? -12.426 7.374 14.992 1.00 89.88 84 LYS A CA 1
ATOM 689 C C . LYS A 1 84 ? -11.537 6.679 13.957 1.00 89.88 84 LYS A C 1
ATOM 691 O O . LYS A 1 84 ? -10.669 5.893 14.322 1.00 89.88 84 LYS A O 1
ATOM 696 N N . ILE A 1 85 ? -11.764 6.955 12.676 1.00 91.56 85 ILE A N 1
ATOM 697 C CA . ILE A 1 85 ? -11.016 6.388 11.554 1.00 91.56 85 ILE A CA 1
ATOM 698 C C . ILE A 1 85 ? -10.286 7.534 10.867 1.00 91.56 85 ILE A C 1
ATOM 700 O O . ILE A 1 85 ? -10.887 8.566 10.572 1.00 91.56 85 ILE A O 1
ATOM 704 N N . ALA A 1 86 ? -8.995 7.341 10.625 1.00 91.38 86 ALA A N 1
ATOM 705 C CA . ALA A 1 86 ? -8.164 8.266 9.876 1.00 91.38 86 ALA A CA 1
ATOM 706 C C . ALA A 1 86 ? -7.531 7.525 8.703 1.00 91.38 86 ALA A C 1
ATOM 708 O O . ALA A 1 86 ? -7.110 6.376 8.837 1.00 91.38 86 ALA A O 1
ATOM 709 N N . LEU A 1 87 ? -7.468 8.202 7.564 1.00 91.00 87 LEU A N 1
ATOM 710 C CA . LEU A 1 87 ? -6.884 7.699 6.334 1.00 91.00 87 LEU A CA 1
ATOM 711 C C . LEU A 1 87 ? -6.249 8.878 5.595 1.00 91.00 87 LEU A C 1
ATOM 713 O O . LEU A 1 87 ? -6.727 10.008 5.721 1.00 91.00 87 LEU A O 1
ATOM 717 N N . ALA A 1 88 ? -5.167 8.631 4.858 1.00 91.38 88 ALA A N 1
ATOM 718 C CA . ALA A 1 88 ? -4.619 9.653 3.976 1.00 91.38 88 ALA A CA 1
ATOM 719 C C . ALA A 1 88 ? -5.584 9.923 2.809 1.00 91.38 88 ALA A C 1
ATOM 721 O O . ALA A 1 88 ? -6.448 9.106 2.501 1.00 91.38 88 ALA A O 1
ATOM 722 N N . ASP A 1 89 ? -5.447 11.075 2.158 1.00 89.38 89 ASP A N 1
ATOM 723 C CA . ASP A 1 89 ? -6.237 11.382 0.966 1.00 89.38 89 ASP A CA 1
ATOM 724 C C . ASP A 1 89 ? -5.856 10.410 -0.176 1.00 89.38 89 ASP A C 1
ATOM 726 O O . ASP A 1 89 ? -4.678 10.376 -0.558 1.00 89.38 89 ASP A O 1
ATOM 730 N N . PRO A 1 90 ? -6.798 9.622 -0.740 1.00 84.94 90 PRO A N 1
ATOM 731 C CA . PRO A 1 90 ? -6.511 8.719 -1.856 1.00 84.94 90 PRO A CA 1
ATOM 732 C C . PRO A 1 90 ? -6.029 9.440 -3.123 1.00 84.94 90 PRO A C 1
ATOM 734 O O . PRO A 1 90 ? -5.348 8.821 -3.934 1.00 84.94 90 PRO A O 1
ATOM 737 N N . GLY A 1 91 ? -6.335 10.731 -3.298 1.00 85.88 91 GLY A N 1
ATOM 738 C CA . GLY A 1 91 ? -5.833 11.533 -4.418 1.00 85.88 91 GLY A CA 1
ATOM 739 C C . GLY A 1 91 ? -4.343 11.878 -4.316 1.00 85.88 91 GLY A C 1
ATOM 740 O O . GLY A 1 91 ? -3.739 12.277 -5.308 1.00 85.88 91 GLY A O 1
ATOM 741 N N . VAL A 1 92 ? -3.744 11.716 -3.131 1.00 85.56 92 VAL A N 1
ATOM 742 C CA . VAL A 1 92 ? -2.324 12.007 -2.861 1.00 85.56 92 VAL A CA 1
ATOM 743 C C . VAL A 1 92 ? -1.548 10.738 -2.484 1.00 85.56 92 VAL A C 1
ATOM 745 O O . VAL A 1 92 ? -0.352 10.634 -2.749 1.00 85.56 92 VAL A O 1
ATOM 748 N N . SER A 1 93 ? -2.208 9.761 -1.858 1.00 86.69 93 SER A N 1
ATOM 749 C CA . SER A 1 93 ? -1.589 8.549 -1.321 1.00 86.69 93 SER A CA 1
ATOM 750 C C . SER A 1 93 ? -1.890 7.317 -2.178 1.00 86.69 93 SER A C 1
ATOM 752 O O . SER A 1 93 ? -2.973 6.737 -2.087 1.00 86.69 93 SER A O 1
ATOM 754 N N . ASN A 1 94 ? -0.881 6.834 -2.912 1.00 80.38 94 ASN A N 1
ATOM 755 C CA . ASN A 1 94 ? -0.971 5.578 -3.674 1.00 80.38 94 ASN A CA 1
ATOM 756 C C . ASN A 1 94 ? -1.322 4.374 -2.784 1.00 80.38 94 ASN A C 1
ATOM 758 O O . ASN A 1 94 ? -2.120 3.531 -3.178 1.00 80.38 94 ASN A O 1
ATOM 762 N N . ALA A 1 95 ? -0.778 4.310 -1.562 1.00 84.06 95 ALA A N 1
ATOM 763 C CA . ALA A 1 95 ? -1.087 3.233 -0.618 1.00 84.06 95 ALA A CA 1
ATOM 764 C C . ALA A 1 95 ? -2.581 3.207 -0.255 1.00 84.06 95 ALA A C 1
ATOM 766 O O . ALA A 1 95 ? -3.204 2.147 -0.206 1.00 84.06 95 ALA A O 1
ATOM 767 N N . THR A 1 96 ? -3.175 4.387 -0.060 1.00 88.25 96 THR A N 1
ATOM 768 C CA . THR A 1 96 ? -4.607 4.504 0.223 1.00 88.25 96 THR A CA 1
ATOM 769 C C . THR A 1 96 ? -5.449 4.124 -0.993 1.00 88.25 96 THR A C 1
ATOM 771 O O . THR A 1 96 ? -6.429 3.393 -0.854 1.00 88.25 96 THR A O 1
ATOM 774 N N . LEU A 1 97 ? -5.061 4.572 -2.190 1.00 86.19 97 LEU A N 1
ATOM 775 C CA . LEU A 1 97 ? -5.736 4.204 -3.435 1.00 86.19 97 LEU A CA 1
ATOM 776 C C . LEU A 1 97 ? -5.720 2.683 -3.665 1.00 86.19 97 LEU A C 1
ATOM 778 O O . LEU A 1 97 ? -6.759 2.091 -3.956 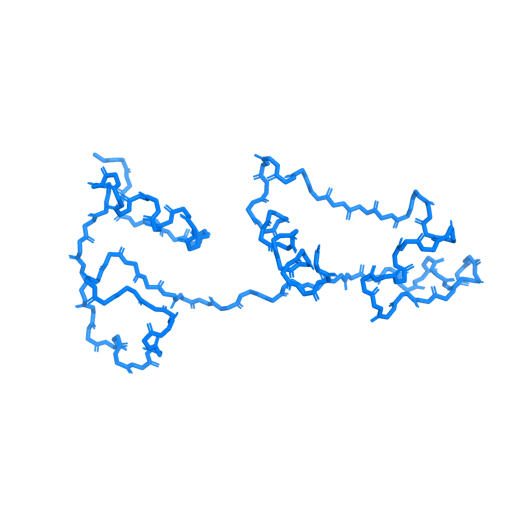1.00 86.19 97 LEU A O 1
ATOM 782 N N . ALA A 1 98 ? -4.564 2.043 -3.467 1.00 83.88 98 ALA A N 1
ATOM 783 C CA . ALA A 1 98 ? -4.413 0.595 -3.576 1.00 83.88 98 ALA A CA 1
ATOM 784 C C . ALA A 1 98 ? -5.278 -0.153 -2.549 1.00 83.88 98 ALA A C 1
ATOM 786 O O . ALA A 1 98 ? -5.921 -1.146 -2.892 1.00 83.88 98 ALA A O 1
ATOM 787 N N . MET A 1 99 ? -5.353 0.345 -1.309 1.00 88.44 99 MET A N 1
ATOM 788 C CA . MET A 1 99 ? -6.236 -0.210 -0.279 1.00 88.44 99 MET A CA 1
ATOM 789 C C . MET A 1 99 ? -7.710 -0.147 -0.702 1.00 88.44 99 MET A C 1
ATOM 791 O O . MET A 1 99 ? -8.407 -1.153 -0.594 1.00 88.44 99 MET A O 1
ATOM 795 N N . PHE A 1 100 ? -8.187 0.992 -1.217 1.00 87.19 100 PHE A N 1
ATOM 796 C CA . PHE A 1 100 ? -9.569 1.114 -1.699 1.00 87.19 100 PHE A CA 1
ATOM 797 C C . PHE A 1 100 ? -9.872 0.137 -2.836 1.00 87.19 100 PHE A C 1
ATOM 799 O O . PHE A 1 100 ? -10.888 -0.554 -2.783 1.00 87.19 100 PHE A O 1
ATOM 806 N N . ALA A 1 101 ? -8.980 0.037 -3.826 1.00 85.62 101 ALA A N 1
ATOM 807 C CA . ALA A 1 101 ? -9.138 -0.905 -4.930 1.00 85.62 101 ALA A CA 1
ATOM 808 C C . ALA A 1 101 ? -9.200 -2.362 -4.438 1.00 85.62 101 ALA A C 1
ATOM 810 O O . ALA A 1 101 ? -10.022 -3.141 -4.918 1.00 85.62 101 ALA A O 1
ATOM 811 N N . ALA A 1 102 ? -8.374 -2.722 -3.449 1.00 86.25 102 ALA A N 1
ATOM 812 C CA . ALA A 1 102 ? -8.373 -4.055 -2.854 1.00 86.25 102 ALA A CA 1
ATOM 813 C C . ALA A 1 102 ? -9.669 -4.358 -2.085 1.00 86.25 102 ALA A C 1
ATOM 815 O O . ALA A 1 102 ? -10.238 -5.436 -2.256 1.00 86.25 102 ALA A O 1
ATOM 816 N N . ILE A 1 103 ? -10.157 -3.411 -1.274 1.00 87.31 103 ILE A N 1
ATOM 817 C CA . ILE A 1 103 ? -11.422 -3.560 -0.538 1.00 87.31 103 ILE A CA 1
ATOM 818 C C . ILE A 1 103 ? -12.588 -3.714 -1.519 1.00 87.31 103 ILE A C 1
ATOM 820 O O . ILE A 1 103 ? -13.377 -4.641 -1.374 1.00 87.31 103 ILE A O 1
ATOM 824 N N . GLN A 1 104 ? -12.664 -2.869 -2.552 1.00 87.00 104 GLN A N 1
ATOM 825 C CA . GLN A 1 104 ? -13.699 -2.963 -3.587 1.00 87.00 104 GLN A CA 1
ATOM 826 C C . GLN A 1 104 ? -13.639 -4.311 -4.327 1.00 87.00 104 GLN A C 1
ATOM 828 O O . GLN A 1 104 ? -14.654 -4.957 -4.549 1.00 87.00 104 GLN A O 1
ATOM 833 N N . GLN A 1 105 ? -12.445 -4.802 -4.669 1.00 86.94 105 GLN A N 1
ATOM 834 C CA . GLN A 1 105 ? -12.315 -6.106 -5.323 1.00 86.94 105 GLN A CA 1
ATOM 835 C C . GLN A 1 105 ? -12.786 -7.272 -4.434 1.00 86.94 105 GLN A C 1
ATOM 837 O O . GLN A 1 105 ? -13.284 -8.270 -4.957 1.00 86.94 105 GLN A O 1
ATOM 842 N N . GLN A 1 106 ? -12.606 -7.173 -3.114 1.00 84.69 106 GLN A N 1
ATOM 843 C CA . GLN A 1 106 ? -13.009 -8.217 -2.167 1.00 84.69 106 GLN A CA 1
ATOM 844 C C . GLN A 1 106 ? -14.493 -8.161 -1.798 1.00 84.69 106 GLN A C 1
ATOM 846 O O . GLN A 1 106 ? -15.104 -9.215 -1.628 1.00 84.69 106 GLN A O 1
ATOM 851 N N . LEU A 1 107 ? -15.054 -6.960 -1.649 1.00 83.00 107 LEU A N 1
ATOM 852 C CA . LEU A 1 107 ? -16.403 -6.755 -1.116 1.00 83.00 107 LEU A CA 1
ATOM 853 C C . LEU A 1 107 ? -17.469 -6.507 -2.197 1.00 83.00 107 LEU A C 1
ATOM 855 O O . LEU A 1 107 ? -18.655 -6.658 -1.902 1.00 83.00 107 LEU A O 1
ATOM 859 N N . GLY A 1 108 ? -17.060 -6.196 -3.432 1.00 73.88 108 GLY A N 1
ATOM 860 C CA . GLY A 1 108 ? -17.942 -5.839 -4.553 1.00 73.88 108 GLY A CA 1
ATOM 861 C C . GLY A 1 108 ? -18.175 -4.339 -4.679 1.00 73.88 108 GLY A C 1
ATOM 862 O O . GLY A 1 108 ? -19.228 -3.987 -5.254 1.00 73.88 108 GLY A O 1
#